Protein AF-A0AAV1MA69-F1 (afdb_monomer)

InterPro domains:
  IPR002673 Large ribosomal subunit protein eL29 [PF01779] (4-39)
  IPR002673 Large ribosomal subunit protein eL29 [PTHR12884] (1-48)

Secondary structure (DSSP, 8-state):
---------TTHHHHHHHS--PPPPP-SS---TTS-HHHHHHHHHHHHHTTSS-SSS-SSTHHHHHHHHHHHHHHHHHHHHHTTS-HHHHHHHHHHHHHHHHTT-

Structure (mmCIF, N/CA/C/O backbone):
data_AF-A0AAV1MA69-F1
#
_entry.id   AF-A0AAV1MA69-F1
#
loop_
_atom_site.group_PDB
_atom_site.id
_atom_site.type_symbol
_atom_site.label_atom_id
_atom_site.label_alt_id
_atom_site.label_comp_id
_atom_site.label_asym_id
_atom_site.label_entity_id
_atom_site.label_seq_id
_atom_site.pdbx_PDB_ins_code
_atom_site.Cartn_x
_atom_site.Cartn_y
_atom_site.Cartn_z
_atom_site.occupancy
_atom_site.B_iso_or_equiv
_atom_site.auth_seq_id
_atom_site.auth_comp_id
_atom_site.auth_asym_id
_atom_site.auth_atom_id
_atom_site.pdbx_PDB_model_num
ATOM 1 N N . MET A 1 1 ? -47.132 -6.719 14.279 1.00 71.19 1 MET A N 1
ATOM 2 C CA . MET A 1 1 ? -45.674 -6.922 14.389 1.00 71.19 1 MET A CA 1
ATOM 3 C C . MET A 1 1 ? -45.036 -5.602 14.740 1.00 71.19 1 MET A C 1
ATOM 5 O O . MET A 1 1 ? -45.396 -4.607 14.130 1.00 71.19 1 MET A O 1
ATOM 9 N N . ALA A 1 2 ? -44.185 -5.578 15.761 1.00 78.12 2 ALA A N 1
ATOM 10 C CA . ALA A 1 2 ? -43.465 -4.366 16.132 1.00 78.12 2 ALA A CA 1
ATOM 11 C C . ALA A 1 2 ? -42.227 -4.233 15.238 1.00 78.12 2 ALA A C 1
ATOM 13 O O . ALA A 1 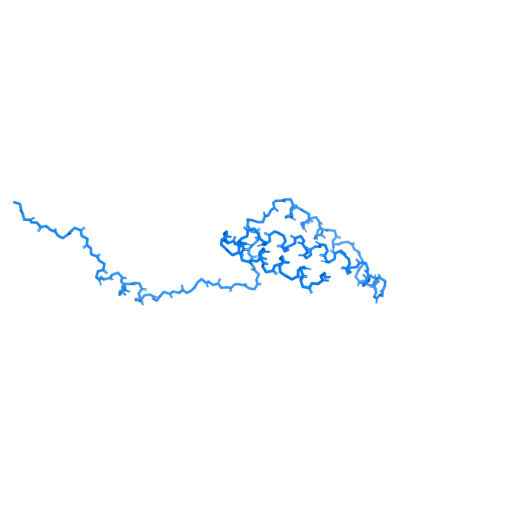2 ? -41.452 -5.182 15.114 1.00 78.12 2 ALA A O 1
ATOM 14 N N . GLU A 1 3 ? -42.073 -3.085 14.585 1.00 89.31 3 GLU A N 1
ATOM 15 C CA . GLU A 1 3 ? -40.942 -2.831 13.692 1.00 89.31 3 GLU A CA 1
ATOM 16 C C . GLU A 1 3 ? -39.639 -2.648 14.482 1.00 89.31 3 GLU A C 1
ATOM 18 O O . GLU A 1 3 ? -39.629 -2.114 15.592 1.00 89.31 3 GLU A O 1
ATOM 23 N N . SER A 1 4 ? -38.521 -3.082 13.895 1.00 92.44 4 SER A N 1
ATOM 24 C CA . SER A 1 4 ? -37.181 -2.945 14.473 1.00 92.44 4 SER A CA 1
ATOM 25 C C . SER A 1 4 ? -36.256 -2.180 13.524 1.00 92.44 4 SER A C 1
ATOM 27 O O . SER A 1 4 ? -36.554 -1.996 12.345 1.00 92.44 4 SER A O 1
ATOM 29 N N . LYS A 1 5 ? -35.123 -1.683 14.032 1.00 92.94 5 LYS A N 1
ATOM 30 C CA . LYS A 1 5 ? -34.182 -0.904 13.219 1.00 92.94 5 LYS A CA 1
ATOM 31 C C . LYS A 1 5 ? -33.333 -1.821 12.336 1.00 92.94 5 LYS A C 1
ATOM 33 O O . LYS A 1 5 ? -32.582 -2.645 12.844 1.00 92.94 5 LYS A O 1
ATOM 38 N N . ASN A 1 6 ? -33.364 -1.584 11.027 1.00 93.12 6 ASN A N 1
ATOM 39 C CA . ASN A 1 6 ? -32.721 -2.450 10.031 1.00 93.12 6 ASN A CA 1
ATOM 40 C C . ASN A 1 6 ? -31.184 -2.299 9.930 1.00 93.12 6 ASN A C 1
ATOM 42 O O . ASN A 1 6 ? -30.501 -3.236 9.529 1.00 93.12 6 ASN A O 1
ATOM 46 N N . HIS A 1 7 ? -30.607 -1.138 10.281 1.00 95.44 7 HIS A N 1
ATOM 47 C CA . HIS A 1 7 ? -29.153 -0.901 10.214 1.00 95.44 7 HIS A CA 1
ATOM 48 C C . HIS A 1 7 ? -28.688 0.253 11.128 1.00 95.44 7 HIS A C 1
ATOM 50 O O . HIS A 1 7 ? -29.416 1.227 11.343 1.00 95.44 7 HIS A O 1
ATOM 56 N N . THR A 1 8 ? -27.458 0.179 11.664 1.00 94.75 8 THR A N 1
ATOM 57 C CA . THR A 1 8 ? -26.835 1.275 12.431 1.00 94.75 8 THR A CA 1
ATOM 58 C C . THR A 1 8 ? -25.300 1.238 12.420 1.00 94.75 8 THR A C 1
ATOM 60 O O . THR A 1 8 ? -24.681 0.198 12.640 1.00 94.75 8 THR A O 1
ATOM 63 N N . ASN A 1 9 ? -24.680 2.410 12.243 1.00 95.31 9 ASN A N 1
ATOM 64 C CA . ASN A 1 9 ? -23.229 2.629 12.338 1.00 95.31 9 ASN A CA 1
ATOM 65 C C . ASN A 1 9 ? -22.844 3.470 13.586 1.00 95.31 9 ASN A C 1
ATOM 67 O O . ASN A 1 9 ? -21.731 3.965 13.720 1.00 95.31 9 ASN A O 1
ATOM 71 N N . HIS A 1 10 ? -23.763 3.650 14.541 1.00 97.19 10 HIS A N 1
ATOM 72 C CA . HIS A 1 10 ? -23.591 4.638 15.617 1.00 97.19 10 HIS A CA 1
ATOM 73 C C . HIS A 1 10 ? -22.362 4.394 16.519 1.00 97.19 10 HIS A C 1
ATOM 75 O O . HIS A 1 10 ? -21.694 5.334 16.937 1.00 97.19 10 HIS A O 1
ATOM 81 N N . ASN A 1 11 ? -22.028 3.132 16.801 1.00 96.25 11 ASN A N 1
ATOM 82 C CA . ASN A 1 11 ? -20.942 2.771 17.721 1.00 96.25 11 ASN A CA 1
ATOM 83 C C . ASN A 1 11 ? -19.689 2.220 17.014 1.00 96.25 11 ASN A C 1
ATOM 85 O O . ASN A 1 11 ? -18.722 1.865 17.684 1.00 96.25 11 ASN A O 1
ATOM 89 N N . GLN A 1 12 ? -19.673 2.106 15.683 1.00 95.44 12 GLN A N 1
ATOM 90 C CA . GLN A 1 12 ? -18.530 1.458 15.022 1.00 95.44 12 GLN A CA 1
ATOM 91 C C . GLN A 1 12 ? -17.287 2.339 15.088 1.00 95.44 12 GLN A C 1
ATOM 93 O O . GLN A 1 12 ? -16.198 1.843 15.357 1.00 95.44 12 GLN A O 1
ATOM 98 N N . ASN A 1 13 ? -17.460 3.655 14.936 1.00 94.81 13 ASN A N 1
ATOM 99 C CA . ASN A 1 13 ? -16.342 4.589 14.976 1.00 94.81 13 ASN A CA 1
ATOM 100 C C . ASN A 1 13 ? -15.665 4.610 16.359 1.00 94.81 13 ASN A C 1
ATOM 102 O O . ASN A 1 13 ? -14.447 4.505 16.478 1.00 94.81 13 ASN A O 1
ATOM 106 N N . ARG A 1 14 ? -16.467 4.630 17.432 1.00 96.06 14 ARG A N 1
ATOM 107 C CA . ARG A 1 14 ? -15.960 4.558 18.810 1.00 96.06 14 ARG A CA 1
ATOM 108 C C . ARG A 1 14 ? -15.174 3.267 19.057 1.00 96.06 14 ARG A C 1
ATOM 110 O O . ARG A 1 14 ? -14.087 3.332 19.617 1.00 96.06 14 ARG A O 1
ATOM 117 N N . LYS A 1 15 ? -15.674 2.117 18.590 1.00 95.50 15 LYS A N 1
ATOM 118 C CA . LYS A 1 15 ? -14.959 0.830 18.682 1.00 95.50 15 LYS A CA 1
ATOM 119 C C . LYS A 1 15 ? -13.655 0.818 17.876 1.00 95.50 15 LYS A C 1
ATOM 121 O O . LYS A 1 15 ? -12.643 0.333 18.369 1.00 95.50 15 LYS A O 1
ATOM 126 N N . ALA A 1 16 ? -13.656 1.376 16.665 1.00 95.25 16 ALA A N 1
ATOM 127 C CA . ALA A 1 16 ? -12.457 1.458 15.830 1.00 95.25 16 ALA A CA 1
ATOM 128 C C . ALA A 1 16 ? -11.365 2.332 16.475 1.00 95.25 16 ALA A C 1
ATOM 130 O O . ALA A 1 16 ? -10.180 2.004 16.411 1.00 95.25 16 ALA A O 1
ATOM 131 N N . HIS A 1 17 ? -11.762 3.418 17.142 1.00 96.25 17 HIS A N 1
ATOM 132 C CA . HIS A 1 17 ? -10.834 4.315 17.826 1.00 96.25 17 HIS A CA 1
ATOM 133 C C . HIS A 1 17 ? -10.380 3.831 19.208 1.00 96.25 17 HIS A C 1
ATOM 135 O O . HIS A 1 17 ? -9.287 4.218 19.611 1.00 96.25 17 HIS A O 1
ATOM 141 N N . GLN A 1 18 ? -11.131 2.965 19.901 1.00 95.62 18 GLN A N 1
ATOM 142 C CA . GLN A 1 18 ? -10.718 2.390 21.196 1.00 95.62 18 GLN A CA 1
ATOM 143 C C . GLN A 1 18 ? -9.348 1.696 21.121 1.00 95.62 18 GLN A C 1
ATOM 145 O O . GLN A 1 18 ? -8.499 1.925 21.975 1.00 95.62 18 GLN A O 1
ATOM 150 N N . ASN A 1 19 ? -9.101 0.918 20.063 1.00 90.75 19 ASN A N 1
ATOM 151 C CA . ASN A 1 19 ? -7.801 0.272 19.820 1.00 90.75 19 ASN A CA 1
ATOM 152 C C . ASN A 1 19 ? -6.838 1.157 18.997 1.00 90.75 19 ASN A C 1
ATOM 154 O O . ASN A 1 19 ? -5.650 0.854 18.855 1.00 90.75 19 ASN A O 1
ATOM 158 N N . GLY A 1 20 ? -7.353 2.264 18.457 1.00 94.88 20 GLY A N 1
ATOM 159 C CA . GLY A 1 20 ? -6.671 3.158 17.532 1.00 94.88 20 GLY A CA 1
ATOM 160 C C . GLY A 1 20 ? -6.529 2.571 16.125 1.00 94.88 20 GLY A C 1
ATOM 161 O O . GLY A 1 20 ? -6.046 1.458 15.930 1.00 94.88 20 GLY A O 1
ATOM 162 N N . ILE A 1 21 ? -6.874 3.363 15.109 1.00 95.00 21 ILE A N 1
ATOM 163 C CA . ILE A 1 21 ? -6.675 2.990 13.703 1.00 95.00 21 ILE A CA 1
ATOM 164 C C . ILE A 1 21 ? -5.188 3.161 13.368 1.00 95.00 21 ILE A C 1
ATOM 166 O O . ILE A 1 21 ? -4.710 4.273 13.136 1.00 95.00 21 ILE A O 1
ATOM 170 N N . LYS A 1 22 ? -4.428 2.063 13.398 1.00 94.81 22 LYS A N 1
ATOM 171 C CA . LYS A 1 22 ? -2.990 2.074 13.102 1.00 94.81 22 LYS A CA 1
ATOM 172 C C . LYS A 1 22 ? -2.748 2.061 11.592 1.00 94.81 2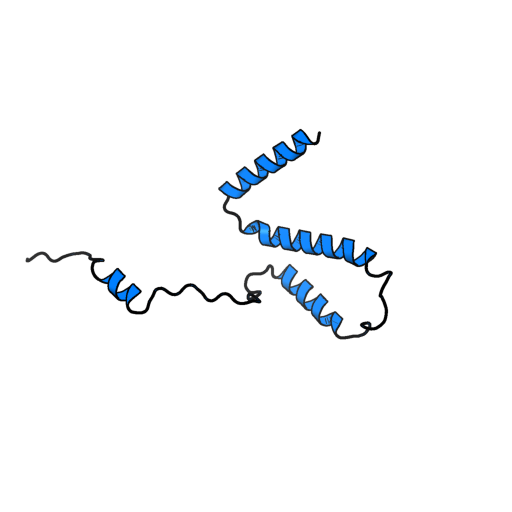2 LYS A C 1
ATOM 174 O O . LYS A 1 22 ? -3.409 1.337 10.852 1.00 94.81 22 LYS A O 1
ATOM 179 N N . LYS A 1 23 ? -1.768 2.847 11.142 1.00 94.50 23 LYS A N 1
ATOM 180 C CA . LYS A 1 23 ? -1.261 2.779 9.764 1.00 94.50 23 LYS A CA 1
ATOM 181 C C . LYS A 1 23 ? -0.516 1.450 9.550 1.00 94.50 23 LYS A C 1
A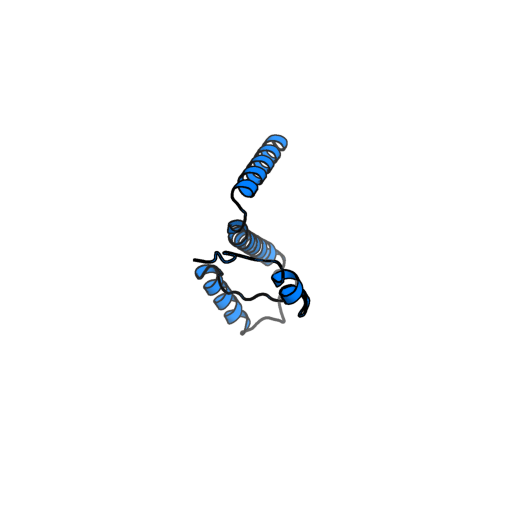TOM 183 O O . LYS A 1 23 ? 0.054 0.933 10.517 1.00 94.50 23 LYS A O 1
ATOM 188 N N . PRO A 1 24 ? -0.498 0.896 8.322 1.00 93.31 24 PRO A N 1
ATOM 189 C CA . PRO A 1 24 ? 0.326 -0.269 8.020 1.00 93.31 24 PRO A CA 1
ATOM 190 C C . PRO A 1 24 ? 1.798 0.043 8.301 1.00 93.31 24 PRO A C 1
ATOM 192 O O . PRO A 1 24 ? 2.249 1.177 8.139 1.00 93.31 24 PRO A O 1
ATOM 195 N N . LYS A 1 25 ? 2.545 -0.964 8.753 1.00 92.56 25 LYS A N 1
ATOM 196 C CA . LYS A 1 25 ? 3.961 -0.802 9.079 1.00 92.56 25 LYS A CA 1
ATOM 197 C C . LYS A 1 25 ? 4.785 -0.734 7.795 1.00 92.56 25 LYS A C 1
ATOM 199 O O . LYS A 1 25 ? 4.730 -1.648 6.978 1.00 92.56 25 LYS A O 1
ATOM 204 N N . GLU A 1 26 ? 5.568 0.327 7.653 1.00 90.81 26 GLU A N 1
ATOM 205 C CA . GLU A 1 26 ? 6.530 0.480 6.563 1.00 90.81 26 GLU A CA 1
ATOM 206 C C . GLU A 1 26 ? 7.863 -0.180 6.951 1.00 90.81 26 GLU A C 1
ATOM 208 O O . GLU A 1 26 ? 8.361 -0.007 8.068 1.00 90.81 26 GLU A O 1
ATOM 213 N N . PHE A 1 27 ? 8.442 -0.961 6.037 1.00 91.25 27 PHE A N 1
ATOM 214 C CA . PHE A 1 27 ? 9.735 -1.625 6.216 1.00 91.25 27 PHE A CA 1
ATOM 215 C C . PHE A 1 27 ? 10.751 -1.065 5.215 1.00 91.25 27 PHE A C 1
ATOM 217 O O . PHE A 1 27 ? 10.394 -0.725 4.092 1.00 91.25 27 PHE A O 1
ATOM 224 N N . ARG A 1 28 ? 12.041 -1.023 5.584 1.00 92.12 28 ARG A N 1
ATOM 225 C CA . ARG A 1 28 ? 13.121 -0.542 4.694 1.00 92.12 28 ARG A CA 1
ATOM 226 C C . ARG A 1 28 ? 13.224 -1.340 3.386 1.00 92.12 28 ARG A C 1
ATOM 228 O O . ARG A 1 28 ? 13.645 -0.801 2.364 1.00 92.12 28 ARG A O 1
ATOM 235 N N . HIS A 1 29 ? 12.869 -2.621 3.428 1.00 88.31 29 HIS A N 1
ATOM 236 C CA . HIS A 1 29 ? 12.850 -3.510 2.274 1.00 88.31 29 HIS A CA 1
ATOM 237 C C . HIS A 1 29 ? 11.489 -4.199 2.190 1.00 88.31 29 HIS A C 1
ATOM 239 O O . HIS A 1 29 ? 11.088 -4.899 3.118 1.00 88.31 29 HIS A O 1
ATOM 245 N N . GLU A 1 30 ? 10.788 -3.983 1.081 1.00 87.38 30 GLU A N 1
ATOM 246 C CA . GLU A 1 30 ? 9.497 -4.609 0.799 1.00 87.38 30 GLU A CA 1
ATOM 247 C C . GLU A 1 30 ? 9.673 -6.029 0.243 1.00 87.38 30 GLU A C 1
ATOM 249 O O . GLU A 1 30 ? 10.713 -6.382 -0.325 1.00 87.38 30 GLU A O 1
ATOM 254 N N . SER A 1 31 ? 8.632 -6.853 0.376 1.00 87.81 31 SER A N 1
ATOM 255 C CA . SER A 1 31 ? 8.607 -8.191 -0.212 1.00 87.81 31 SER A CA 1
ATOM 256 C C . SER A 1 31 ? 8.616 -8.134 -1.741 1.00 87.81 31 SER A C 1
ATOM 258 O O . SER A 1 31 ? 7.945 -7.305 -2.344 1.00 87.81 31 SER A O 1
ATOM 260 N N . THR A 1 32 ? 9.292 -9.087 -2.382 1.00 85.75 32 THR A N 1
ATOM 261 C CA . THR A 1 32 ? 9.343 -9.235 -3.852 1.00 85.75 32 THR A CA 1
ATOM 262 C C . THR A 1 32 ? 8.121 -9.975 -4.431 1.00 85.75 32 THR A C 1
ATOM 264 O O . THR A 1 32 ? 8.102 -10.337 -5.606 1.00 85.75 32 THR A O 1
ATOM 267 N N . LEU A 1 33 ? 7.100 -10.238 -3.608 1.00 84.81 33 LEU A N 1
ATOM 268 C CA . LEU A 1 33 ? 5.883 -10.939 -4.016 1.00 84.81 33 LEU A CA 1
ATOM 269 C C . LEU A 1 33 ? 5.102 -10.102 -5.041 1.00 84.81 33 LEU A C 1
ATOM 271 O O . LEU A 1 33 ? 4.945 -8.897 -4.873 1.00 84.81 33 LEU A O 1
ATOM 275 N N . GLY A 1 34 ? 4.633 -10.745 -6.114 1.00 85.69 34 GLY A N 1
ATOM 276 C CA . GLY A 1 34 ? 3.930 -10.074 -7.215 1.00 85.69 34 GLY A CA 1
ATOM 277 C C . GLY A 1 34 ? 4.838 -9.403 -8.254 1.00 85.69 34 GLY A C 1
ATOM 278 O O . GLY A 1 34 ? 4.330 -8.746 -9.160 1.00 85.69 34 GLY A O 1
ATOM 279 N N . MET A 1 35 ? 6.165 -9.561 -8.162 1.00 86.06 35 MET A N 1
ATOM 280 C CA . MET A 1 35 ? 7.055 -9.193 -9.267 1.00 86.06 35 MET A CA 1
ATOM 281 C C . MET A 1 35 ? 6.881 -10.134 -10.463 1.00 86.06 35 MET A C 1
ATOM 283 O O . MET A 1 35 ? 6.573 -11.313 -10.298 1.00 86.06 35 MET A O 1
ATOM 287 N N . ASP A 1 36 ? 7.138 -9.609 -11.663 1.00 87.50 36 ASP A N 1
ATOM 288 C CA . ASP A 1 36 ? 7.152 -10.401 -12.891 1.00 87.50 36 ASP A CA 1
ATOM 289 C C . ASP A 1 36 ? 8.083 -11.627 -12.739 1.00 87.50 36 ASP A C 1
ATOM 291 O O . ASP A 1 36 ? 9.266 -11.457 -12.409 1.00 87.50 36 ASP A O 1
ATOM 295 N N . PRO A 1 37 ? 7.588 -12.861 -12.968 1.00 88.00 37 PRO A N 1
ATOM 296 C CA . PRO A 1 37 ? 8.370 -14.076 -12.754 1.00 88.00 37 PRO A CA 1
ATOM 297 C C . PRO A 1 37 ? 9.664 -14.114 -13.570 1.00 88.00 37 PRO A C 1
ATOM 299 O O . PRO A 1 37 ? 10.690 -14.590 -13.078 1.00 88.00 37 PRO A O 1
ATOM 302 N N . LYS A 1 38 ? 9.647 -13.573 -14.796 1.00 84.12 38 LYS A N 1
ATOM 303 C CA . LYS A 1 38 ? 10.825 -13.528 -15.668 1.00 84.12 38 LYS A CA 1
ATOM 304 C C . LYS A 1 38 ? 11.881 -12.585 -15.094 1.00 84.12 38 LYS A C 1
ATOM 306 O O . LYS A 1 38 ? 13.048 -12.962 -14.997 1.00 84.12 38 LYS A O 1
ATOM 311 N N . PHE A 1 39 ? 11.480 -11.404 -14.628 1.00 79.56 39 PHE A N 1
ATOM 312 C CA . PHE A 1 39 ? 12.370 -10.479 -13.928 1.00 79.56 39 PHE A CA 1
ATOM 313 C C . PHE A 1 39 ? 12.932 -11.072 -12.627 1.00 79.56 39 PHE A C 1
ATOM 315 O O . PHE A 1 39 ? 14.137 -10.990 -12.384 1.00 79.56 39 PHE A O 1
ATOM 322 N N . PHE A 1 40 ? 12.088 -11.712 -11.812 1.00 83.81 40 PHE A N 1
ATOM 323 C CA . PHE A 1 40 ? 12.515 -12.341 -10.561 1.00 83.81 40 PHE A CA 1
ATOM 324 C C . PHE A 1 40 ? 13.536 -13.463 -10.800 1.00 83.81 40 PHE A C 1
ATOM 326 O O . PHE A 1 40 ? 14.533 -13.564 -10.081 1.00 83.81 40 PHE A O 1
ATOM 333 N N . PHE A 1 41 ? 13.334 -14.265 -11.847 1.00 81.69 41 PHE A N 1
ATOM 334 C CA . PHE A 1 41 ? 14.258 -15.319 -12.253 1.00 81.69 41 PHE A CA 1
ATOM 335 C C . PHE A 1 41 ? 15.639 -14.765 -12.630 1.00 81.69 41 PHE A C 1
ATOM 337 O O . PHE A 1 41 ? 16.643 -15.201 -12.063 1.00 81.69 41 PHE A O 1
ATOM 344 N N . PHE A 1 42 ? 15.697 -13.754 -13.506 1.00 80.69 42 PHE A N 1
ATOM 345 C CA . PHE A 1 42 ? 16.962 -13.114 -13.889 1.00 80.69 42 PHE A CA 1
ATOM 346 C C . PHE A 1 42 ? 17.656 -12.428 -12.706 1.00 80.69 42 PHE A C 1
ATOM 348 O O . PHE A 1 42 ? 18.869 -12.562 -12.544 1.00 80.69 42 PHE A O 1
ATOM 355 N N . TYR A 1 43 ? 16.900 -11.753 -11.834 1.00 81.12 43 TYR A N 1
ATOM 356 C CA . TYR A 1 43 ? 17.436 -11.151 -10.610 1.00 81.12 43 TYR A CA 1
ATOM 357 C C . TYR A 1 43 ? 18.074 -12.199 -9.685 1.00 81.12 43 TYR A C 1
ATOM 359 O O . TYR A 1 43 ? 19.156 -11.978 -9.136 1.00 81.12 43 TYR A O 1
ATOM 367 N N . ARG A 1 44 ? 17.431 -13.365 -9.537 1.00 82.69 44 ARG A N 1
ATOM 368 C CA . ARG A 1 44 ? 17.926 -14.459 -8.692 1.00 82.69 44 ARG A CA 1
ATOM 369 C C . ARG A 1 44 ? 19.191 -15.106 -9.254 1.00 82.69 44 ARG A C 1
ATOM 371 O O . ARG A 1 44 ? 20.078 -15.435 -8.470 1.00 82.69 44 ARG A O 1
ATOM 378 N N . ILE A 1 45 ? 19.288 -15.257 -10.576 1.00 79.75 45 ILE A N 1
ATOM 379 C CA . ILE A 1 45 ? 20.500 -15.753 -11.247 1.00 79.75 45 ILE A CA 1
ATOM 380 C C . ILE A 1 45 ? 21.652 -14.762 -11.063 1.00 79.75 45 ILE A C 1
ATOM 382 O O . ILE A 1 45 ? 22.684 -15.145 -10.523 1.00 79.75 45 ILE A O 1
ATOM 386 N N . GLY A 1 46 ? 21.449 -13.472 -11.352 1.00 76.75 46 GLY A N 1
ATOM 387 C CA . GLY A 1 46 ? 22.506 -12.463 -11.191 1.00 76.75 46 GLY A CA 1
ATOM 388 C C . GLY A 1 46 ? 23.024 -12.333 -9.749 1.00 76.75 46 GLY A C 1
ATOM 389 O O . GLY A 1 46 ? 24.208 -12.105 -9.523 1.00 76.75 46 GLY A O 1
ATOM 390 N N . LYS A 1 47 ? 22.161 -12.549 -8.746 1.00 73.75 47 LYS A N 1
ATOM 391 C CA . LYS A 1 47 ? 22.551 -12.644 -7.325 1.00 73.75 47 LYS A CA 1
ATOM 392 C C . LYS A 1 47 ? 23.322 -13.923 -6.981 1.00 73.75 47 LYS A C 1
ATOM 394 O O . LYS A 1 47 ? 24.067 -13.930 -6.002 1.00 73.75 47 LYS A O 1
ATOM 399 N N . LYS A 1 48 ? 23.108 -15.017 -7.715 1.00 67.88 48 LYS A N 1
ATOM 400 C CA . LYS A 1 48 ? 23.780 -16.305 -7.492 1.00 67.88 48 LYS A CA 1
ATOM 401 C C . LYS A 1 48 ? 25.242 -16.247 -7.940 1.00 67.88 48 LYS A C 1
ATOM 403 O O . LYS A 1 48 ? 26.093 -16.751 -7.213 1.00 67.88 48 LYS A O 1
ATOM 408 N N . ASP A 1 49 ? 25.513 -15.567 -9.052 1.00 59.56 49 ASP A N 1
ATOM 409 C CA . ASP A 1 49 ? 26.846 -15.486 -9.668 1.00 59.56 49 ASP A CA 1
ATOM 410 C C . ASP A 1 49 ? 27.807 -14.545 -8.917 1.00 59.56 49 ASP A C 1
ATOM 412 O O . ASP A 1 49 ? 29.020 -14.721 -8.955 1.00 59.56 49 ASP A O 1
ATOM 416 N N . LEU A 1 50 ? 27.277 -13.616 -8.113 1.00 56.56 50 LEU A N 1
ATOM 417 C CA . LEU A 1 50 ? 28.043 -12.729 -7.218 1.00 56.56 50 LEU A CA 1
ATOM 418 C C . LEU A 1 50 ? 28.750 -13.451 -6.048 1.00 56.56 50 LEU A C 1
ATOM 420 O O . LEU A 1 50 ? 29.350 -12.794 -5.200 1.00 56.56 50 LEU A O 1
ATOM 424 N N . ARG A 1 51 ? 28.672 -14.786 -5.965 1.00 53.44 51 ARG A N 1
ATOM 425 C CA . ARG A 1 51 ? 29.304 -15.581 -4.896 1.00 53.44 51 ARG A CA 1
ATOM 426 C C . ARG A 1 51 ? 30.687 -16.128 -5.246 1.00 53.44 51 ARG A C 1
ATOM 428 O O . ARG A 1 51 ? 31.337 -16.668 -4.359 1.00 53.44 51 ARG A O 1
ATOM 435 N N . PHE A 1 52 ? 31.151 -15.985 -6.488 1.00 50.94 52 PHE A N 1
ATOM 436 C CA . PHE A 1 52 ? 32.460 -16.486 -6.902 1.00 50.94 52 PHE A CA 1
ATOM 437 C C . PHE A 1 52 ? 33.272 -15.400 -7.613 1.00 50.94 52 PHE A C 1
ATOM 439 O O . PHE A 1 52 ? 33.038 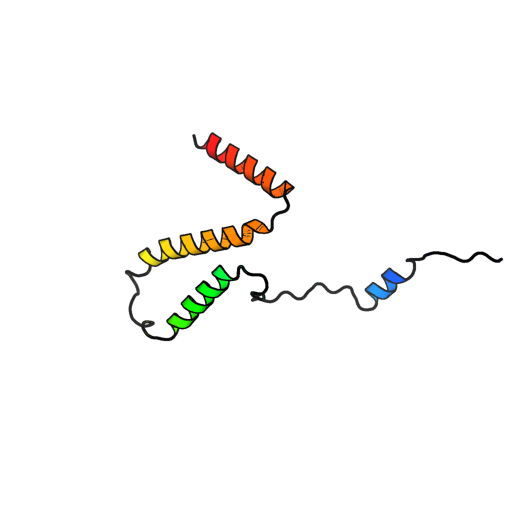-15.083 -8.772 1.00 50.94 52 PHE A O 1
ATOM 446 N N . SER A 1 53 ? 34.297 -14.910 -6.906 1.00 50.88 53 SER A N 1
ATOM 447 C CA . SER A 1 53 ? 35.463 -14.166 -7.408 1.00 50.88 53 SER A CA 1
ATOM 448 C C . SER A 1 53 ? 35.254 -12.713 -7.883 1.00 50.88 53 SER A C 1
ATOM 450 O O . SER A 1 53 ? 34.303 -12.372 -8.573 1.00 50.88 53 SER A O 1
ATOM 452 N N . THR A 1 54 ? 36.244 -11.867 -7.567 1.00 47.16 54 THR A N 1
ATOM 453 C CA . THR A 1 54 ? 36.464 -10.480 -8.046 1.00 47.16 54 THR A CA 1
ATOM 454 C C . THR A 1 54 ? 35.828 -9.321 -7.259 1.00 47.16 54 THR A C 1
ATOM 456 O O . THR A 1 54 ? 35.206 -8.433 -7.828 1.00 47.16 54 THR A O 1
ATOM 459 N N . LEU A 1 55 ? 36.079 -9.247 -5.945 1.00 48.88 55 LEU A N 1
ATOM 460 C CA . LEU A 1 55 ? 35.888 -8.003 -5.168 1.00 48.88 55 LEU A CA 1
ATOM 461 C C . LEU A 1 55 ? 37.179 -7.196 -4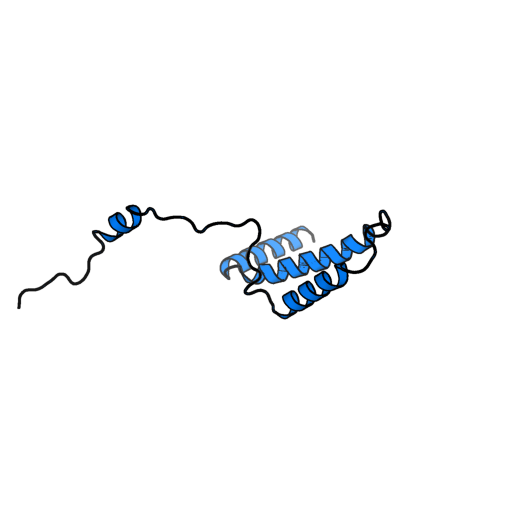.925 1.00 48.88 55 LEU A C 1
ATOM 463 O O . LEU A 1 55 ? 37.126 -6.165 -4.266 1.00 48.88 55 LEU A O 1
ATOM 467 N N . THR A 1 56 ? 38.324 -7.604 -5.483 1.00 51.69 56 THR A N 1
ATOM 468 C CA . THR A 1 56 ? 39.610 -6.904 -5.271 1.00 51.69 56 THR A CA 1
ATOM 469 C C . THR A 1 56 ? 40.256 -6.303 -6.519 1.00 51.69 56 THR A C 1
ATOM 471 O O . THR A 1 56 ? 41.266 -5.623 -6.399 1.00 51.69 56 THR A O 1
ATOM 474 N N . ILE A 1 57 ? 39.690 -6.459 -7.718 1.00 52.03 57 ILE A N 1
ATOM 475 C CA . ILE A 1 57 ? 40.253 -5.847 -8.932 1.00 52.03 57 ILE A CA 1
ATOM 476 C C . ILE A 1 57 ? 39.093 -5.386 -9.805 1.00 52.03 57 ILE A C 1
ATOM 478 O O . ILE A 1 57 ? 38.345 -6.244 -10.262 1.00 52.03 57 ILE A O 1
ATOM 482 N N . ARG A 1 58 ? 38.938 -4.064 -9.997 1.00 49.97 58 ARG A N 1
ATOM 483 C CA . ARG A 1 58 ? 38.256 -3.354 -11.116 1.00 49.97 58 ARG A CA 1
ATOM 484 C C . ARG A 1 58 ? 37.802 -1.951 -10.666 1.00 49.97 58 ARG A C 1
ATOM 486 O O . ARG A 1 58 ? 36.615 -1.646 -10.672 1.00 49.97 58 ARG A O 1
ATOM 493 N N . ASN A 1 59 ? 38.738 -1.083 -10.279 1.00 61.06 59 ASN A N 1
ATOM 494 C CA . ASN A 1 59 ? 38.406 0.272 -9.810 1.00 61.06 59 ASN A CA 1
ATOM 495 C C . ASN A 1 59 ? 38.533 1.382 -10.875 1.00 61.06 59 ASN A C 1
ATOM 497 O O . ASN A 1 59 ? 38.594 2.550 -10.524 1.00 61.06 59 ASN A O 1
ATOM 501 N N . THR A 1 60 ? 38.553 1.076 -12.177 1.00 53.62 60 THR A N 1
ATOM 502 C CA . THR A 1 60 ? 38.558 2.144 -13.207 1.00 53.62 60 THR A CA 1
ATOM 503 C C . THR A 1 60 ? 37.788 1.783 -14.481 1.00 53.62 60 THR A C 1
ATOM 505 O O . THR A 1 60 ? 36.900 2.529 -14.881 1.00 53.62 60 THR A O 1
ATOM 508 N N . ALA A 1 61 ? 38.012 0.613 -15.088 1.00 51.88 61 ALA A N 1
ATOM 509 C CA . ALA A 1 61 ? 37.324 0.231 -16.336 1.00 51.88 61 ALA A CA 1
ATOM 510 C C . ALA A 1 61 ? 35.868 -0.259 -16.155 1.00 51.88 61 ALA A C 1
ATOM 512 O O . ALA A 1 61 ? 35.086 -0.271 -17.103 1.00 51.88 61 ALA A O 1
ATOM 513 N N . ALA A 1 62 ? 35.470 -0.659 -14.943 1.00 50.97 62 ALA A N 1
ATOM 514 C CA . ALA A 1 62 ? 34.110 -1.135 -14.682 1.00 50.97 62 ALA A CA 1
ATOM 515 C C . ALA A 1 62 ? 33.074 0.004 -14.657 1.00 50.97 62 ALA A C 1
ATOM 517 O O . ALA A 1 62 ? 31.917 -0.221 -14.995 1.00 50.97 62 ALA A O 1
ATOM 518 N N . LEU A 1 63 ? 33.464 1.239 -14.333 1.00 51.91 63 LEU A N 1
ATOM 519 C CA . LEU A 1 63 ? 32.520 2.350 -14.171 1.00 51.91 63 LEU A CA 1
ATOM 520 C C . LEU A 1 63 ? 31.813 2.748 -15.484 1.00 51.91 63 LEU A C 1
ATOM 522 O O . LEU A 1 63 ? 30.646 3.137 -15.445 1.00 51.91 63 LEU A O 1
ATOM 526 N N . SER A 1 64 ? 32.452 2.580 -16.649 1.00 54.25 64 SER A N 1
ATOM 527 C CA . SER A 1 64 ? 31.849 2.912 -17.953 1.00 54.25 64 SER A CA 1
ATOM 528 C C . SER A 1 64 ? 30.880 1.837 -18.471 1.00 54.25 64 SER A C 1
ATOM 530 O O . SER A 1 64 ? 29.829 2.168 -19.015 1.00 54.25 64 SER A O 1
ATOM 532 N N . CYS A 1 65 ? 31.176 0.550 -18.248 1.00 48.47 65 CYS A N 1
ATOM 533 C CA . CYS A 1 65 ? 30.310 -0.570 -18.646 1.00 48.47 65 CYS A CA 1
ATOM 534 C C . CYS A 1 65 ? 29.114 -0.758 -17.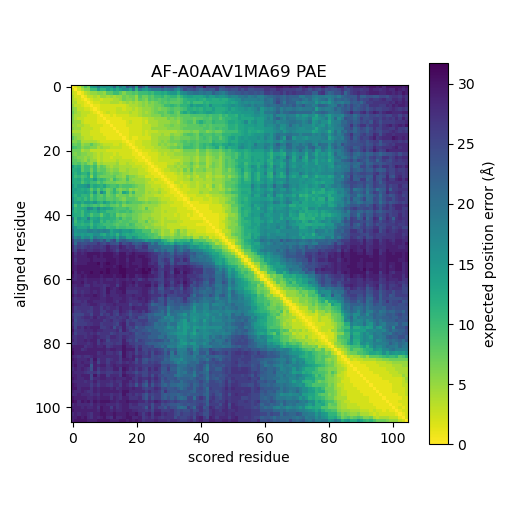689 1.00 48.47 65 CYS A C 1
ATOM 536 O O . CYS A 1 65 ? 28.009 -1.110 -18.108 1.00 48.47 65 CYS A O 1
ATOM 538 N N . TYR A 1 66 ? 29.290 -0.441 -16.401 1.00 52.75 66 TYR A N 1
ATOM 539 C CA . TYR A 1 66 ? 28.186 -0.429 -15.439 1.00 52.75 66 TYR A CA 1
ATOM 540 C C . TYR A 1 66 ? 27.159 0.669 -15.745 1.00 52.75 66 TYR A C 1
ATOM 542 O O . TYR A 1 66 ? 25.975 0.454 -15.510 1.00 52.75 66 TYR A O 1
ATOM 550 N N . PHE A 1 67 ? 27.554 1.810 -16.319 1.00 53.81 67 PHE A N 1
ATOM 551 C CA . PHE A 1 67 ? 26.627 2.906 -16.618 1.00 53.81 67 PHE A CA 1
ATOM 552 C C . PHE A 1 67 ? 25.536 2.506 -17.627 1.00 53.81 67 PHE A C 1
ATOM 554 O O . PHE A 1 67 ? 24.354 2.765 -17.403 1.00 53.81 67 PHE A O 1
ATOM 561 N N . THR A 1 68 ? 25.884 1.797 -18.703 1.00 58.28 68 THR A N 1
ATOM 562 C CA . THR A 1 68 ? 24.910 1.372 -19.724 1.00 58.28 68 THR A CA 1
ATOM 563 C C . THR A 1 68 ? 24.018 0.225 -19.240 1.00 58.28 68 THR A C 1
ATOM 565 O O . THR A 1 68 ? 22.801 0.268 -19.438 1.00 58.28 68 THR A O 1
ATOM 568 N N . LEU A 1 69 ? 24.576 -0.763 -18.531 1.00 58.50 69 LEU A N 1
ATOM 569 C CA . LEU A 1 69 ? 23.806 -1.879 -17.966 1.00 58.50 69 LEU A CA 1
ATOM 570 C C . LEU A 1 69 ? 22.870 -1.434 -16.829 1.00 58.50 69 LEU A C 1
ATOM 572 O O . LEU A 1 69 ? 21.722 -1.881 -16.767 1.00 58.50 69 LEU A O 1
ATOM 576 N N . VAL A 1 70 ? 23.308 -0.504 -15.971 1.00 60.25 70 VAL A N 1
ATOM 577 C CA . VAL A 1 70 ? 22.480 0.073 -14.898 1.00 60.25 70 VAL A CA 1
ATOM 578 C C . VAL A 1 70 ? 21.341 0.913 -15.474 1.00 60.25 70 VAL A C 1
AT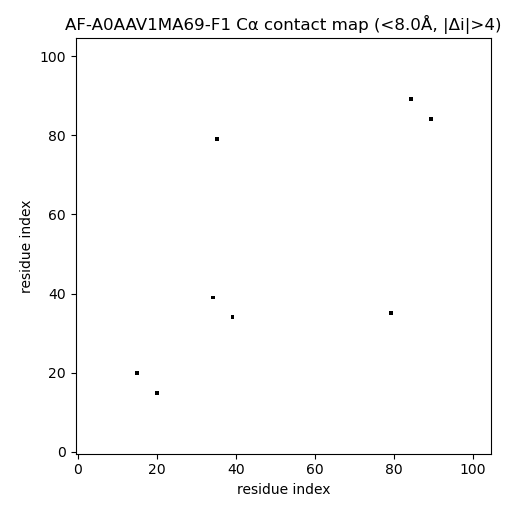OM 580 O O . VAL A 1 70 ? 20.218 0.808 -14.986 1.00 60.25 70 VAL A O 1
ATOM 583 N N . LEU A 1 71 ? 21.566 1.681 -16.547 1.00 58.59 71 LEU A N 1
ATOM 584 C CA . LEU A 1 71 ? 20.497 2.437 -17.212 1.00 58.59 71 LEU A CA 1
ATOM 585 C C . LEU A 1 71 ? 19.437 1.523 -17.842 1.00 58.59 71 LEU A C 1
ATOM 587 O O . LEU A 1 71 ? 18.243 1.803 -17.722 1.00 58.59 71 LEU A O 1
ATOM 591 N N . VAL A 1 72 ? 19.831 0.406 -18.463 1.00 64.00 72 VAL A N 1
ATOM 592 C CA . VAL A 1 72 ? 18.877 -0.581 -19.001 1.00 64.00 72 VAL A CA 1
ATOM 593 C C . VAL A 1 72 ? 18.113 -1.278 -17.872 1.00 64.00 72 VAL A C 1
ATOM 595 O O . VAL A 1 72 ? 16.893 -1.425 -17.970 1.00 64.00 72 VAL A O 1
ATOM 598 N N . PHE A 1 73 ? 18.786 -1.636 -16.775 1.00 62.78 73 PHE A N 1
ATOM 599 C CA . PHE A 1 73 ? 18.156 -2.222 -15.590 1.00 62.78 73 PHE A CA 1
ATOM 600 C C . PHE A 1 73 ? 17.165 -1.258 -14.923 1.00 62.78 73 PHE A C 1
ATOM 602 O O . PHE A 1 73 ? 16.031 -1.649 -14.660 1.00 62.78 73 PHE A O 1
ATOM 609 N N . LEU A 1 74 ? 17.536 0.012 -14.727 1.00 65.31 74 LEU A N 1
ATOM 610 C CA . LEU A 1 74 ? 16.657 1.063 -14.200 1.00 65.31 74 LEU A CA 1
ATOM 611 C C . LEU A 1 74 ? 15.478 1.342 -15.137 1.00 65.31 74 LEU A C 1
ATOM 613 O O . LEU A 1 74 ? 14.358 1.535 -14.668 1.00 65.31 74 LEU A O 1
ATOM 617 N N . ARG A 1 75 ? 15.692 1.305 -16.459 1.00 62.31 75 ARG A N 1
ATOM 618 C CA . ARG A 1 75 ? 14.622 1.445 -17.457 1.00 62.31 75 ARG A CA 1
ATOM 619 C C . ARG A 1 75 ? 13.639 0.280 -17.393 1.00 62.31 75 ARG A C 1
ATOM 621 O O . ARG A 1 75 ? 12.435 0.510 -17.458 1.00 62.31 75 ARG A O 1
ATOM 628 N N . ASN A 1 76 ? 14.136 -0.942 -17.210 1.00 62.81 76 ASN A N 1
ATOM 629 C CA . ASN A 1 76 ? 13.304 -2.130 -17.046 1.00 62.81 76 ASN A CA 1
ATOM 630 C C . ASN A 1 76 ? 12.558 -2.108 -15.697 1.00 62.81 76 ASN A C 1
ATOM 632 O O . ASN A 1 76 ? 11.359 -2.360 -15.646 1.00 62.81 76 ASN A O 1
ATOM 636 N N . GLN A 1 77 ? 13.221 -1.674 -14.618 1.00 61.38 77 GLN A N 1
ATOM 637 C CA . GLN A 1 77 ? 12.606 -1.486 -13.300 1.00 61.38 77 GLN A CA 1
ATOM 638 C C . GLN A 1 77 ? 11.507 -0.408 -13.329 1.00 61.38 77 GLN A C 1
ATOM 640 O O . GLN A 1 77 ? 10.444 -0.577 -12.730 1.00 61.38 77 GLN A O 1
ATOM 645 N N . TRP A 1 78 ? 11.729 0.689 -14.060 1.00 56.75 78 TRP A N 1
ATOM 646 C CA .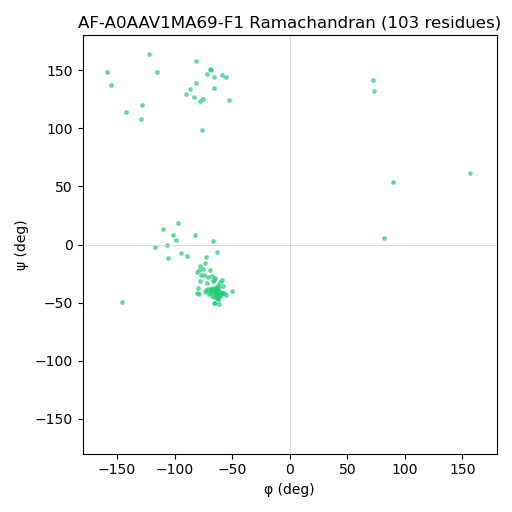 TRP A 1 78 ? 10.737 1.738 -14.291 1.00 56.75 78 TRP A CA 1
ATOM 647 C C . TRP A 1 78 ? 9.566 1.244 -15.143 1.00 56.75 78 TRP A C 1
ATOM 649 O O . TRP A 1 78 ? 8.432 1.609 -14.852 1.00 56.75 78 TRP A O 1
ATOM 659 N N . PHE A 1 79 ? 9.809 0.392 -16.145 1.00 56.53 79 PHE A N 1
ATOM 660 C CA . PHE A 1 79 ? 8.758 -0.209 -16.971 1.00 56.53 79 PHE A CA 1
ATOM 661 C C . PHE A 1 79 ? 7.863 -1.148 -16.149 1.00 56.53 79 PHE A C 1
ATOM 663 O O . PHE A 1 79 ? 6.643 -1.000 -16.180 1.00 56.53 79 PHE A O 1
ATOM 670 N N . CYS A 1 80 ? 8.460 -2.009 -15.318 1.00 56.50 80 CYS A N 1
ATOM 671 C CA . CYS A 1 80 ? 7.731 -2.876 -14.389 1.00 56.50 80 CYS A CA 1
ATOM 672 C C . CYS A 1 80 ? 6.933 -2.077 -13.340 1.00 56.50 80 CYS A C 1
ATOM 674 O O . CYS A 1 80 ? 5.824 -2.464 -12.987 1.00 56.50 80 CYS A O 1
ATOM 676 N N . LYS A 1 81 ? 7.440 -0.924 -12.874 1.00 56.56 81 LYS A N 1
ATOM 677 C CA . LYS A 1 81 ? 6.713 -0.025 -11.951 1.00 56.56 81 LYS A CA 1
ATOM 678 C C . LYS A 1 81 ? 5.659 0.856 -12.642 1.00 56.56 81 LYS A C 1
ATOM 680 O O . LYS A 1 81 ? 4.732 1.333 -11.988 1.00 56.56 81 LYS A O 1
ATOM 685 N N . LYS A 1 82 ? 5.774 1.086 -13.956 1.00 50.62 82 LYS A N 1
ATOM 686 C CA . LYS A 1 82 ? 4.857 1.926 -14.748 1.00 50.62 82 LYS A CA 1
ATOM 687 C C . LYS A 1 82 ? 3.454 1.330 -14.867 1.00 50.62 82 LYS A C 1
ATOM 689 O O . LYS A 1 82 ? 2.497 2.090 -15.008 1.00 50.62 82 LYS A O 1
ATOM 694 N N . GLY A 1 83 ? 3.343 0.003 -14.783 1.00 53.50 83 GLY A N 1
ATOM 695 C CA . GLY A 1 83 ? 2.080 -0.739 -14.855 1.00 53.50 83 GLY A CA 1
ATOM 696 C C . GLY A 1 83 ? 1.086 -0.446 -13.724 1.00 53.50 83 GLY A C 1
ATOM 697 O O . GLY A 1 83 ? -0.053 -0.879 -13.806 1.00 53.50 83 GLY A O 1
ATOM 698 N N . ASN A 1 84 ? 1.471 0.334 -12.707 1.00 56.88 84 ASN A N 1
ATOM 699 C CA . ASN A 1 84 ? 0.648 0.599 -11.520 1.00 56.88 84 ASN A CA 1
ATOM 700 C C . ASN A 1 84 ? -0.065 1.971 -11.510 1.00 56.88 84 ASN A C 1
ATOM 702 O O . ASN A 1 84 ? -0.637 2.363 -10.493 1.00 56.88 84 ASN A O 1
ATOM 706 N N . LEU A 1 85 ? -0.039 2.750 -12.601 1.00 61.66 85 LEU A N 1
ATOM 707 C CA . LEU A 1 85 ? -0.735 4.048 -12.669 1.00 61.66 85 LEU A CA 1
ATOM 708 C C . LEU A 1 85 ? -2.164 3.891 -13.198 1.00 61.66 85 LEU A C 1
ATOM 710 O O . LEU A 1 85 ? -2.360 3.331 -14.272 1.00 61.66 85 LEU A O 1
ATOM 714 N N . LYS A 1 86 ? -3.154 4.451 -12.485 1.00 68.19 86 LYS A N 1
ATOM 715 C CA . LYS A 1 86 ? -4.558 4.489 -12.937 1.00 68.19 86 LYS A CA 1
ATOM 716 C C . LYS A 1 86 ? -4.679 5.152 -14.328 1.00 68.19 86 LYS A C 1
ATOM 718 O O . LYS A 1 86 ? -3.972 6.138 -14.555 1.00 68.19 86 LYS A O 1
ATOM 723 N N . PRO A 1 87 ? -5.595 4.702 -15.211 1.00 77.19 87 PRO A N 1
ATOM 724 C CA . PRO A 1 87 ? -5.683 5.129 -16.618 1.00 77.19 87 PRO A CA 1
ATOM 725 C C . PRO A 1 87 ? -5.687 6.649 -16.835 1.00 77.19 87 PRO A C 1
ATOM 727 O O . PRO A 1 87 ? -4.979 7.163 -17.696 1.00 77.19 87 PRO A O 1
ATOM 730 N N . VAL A 1 88 ? -6.388 7.396 -15.977 1.00 80.50 88 VAL A N 1
ATOM 731 C CA . VAL A 1 88 ? -6.443 8.869 -16.026 1.00 80.50 88 VAL A CA 1
ATOM 732 C C . VAL A 1 88 ? -5.051 9.504 -15.902 1.00 80.50 88 VAL A C 1
ATOM 734 O O . VAL A 1 88 ? -4.704 10.401 -16.662 1.00 80.50 88 VAL A O 1
ATOM 737 N N . LYS A 1 89 ? -4.204 8.987 -15.002 1.00 77.38 89 LYS A N 1
ATOM 738 C CA . LYS A 1 89 ? -2.825 9.471 -14.809 1.00 77.38 89 LYS A CA 1
ATOM 739 C C . LYS A 1 89 ? -1.883 9.051 -15.943 1.00 77.38 89 LYS A C 1
ATOM 741 O O . LYS A 1 89 ? -0.777 9.580 -16.049 1.00 77.38 89 LYS A O 1
ATOM 746 N N . GLN A 1 90 ? -2.277 8.070 -16.757 1.00 71.25 90 GLN A N 1
ATOM 747 C CA . GLN A 1 90 ? -1.518 7.665 -17.939 1.00 71.25 90 GLN A CA 1
ATOM 748 C C . GLN A 1 90 ? -1.756 8.643 -19.093 1.00 71.25 90 GLN A C 1
ATOM 750 O O . GLN A 1 90 ? -0.792 9.046 -19.741 1.00 71.25 90 GLN A O 1
ATOM 755 N N . LEU A 1 91 ? -3.009 9.068 -19.293 1.00 81.69 91 LEU A N 1
ATOM 756 C CA . LEU A 1 91 ? -3.396 10.034 -20.325 1.00 81.69 91 LEU A CA 1
ATOM 757 C C . LEU A 1 91 ? -2.748 11.406 -20.100 1.00 81.69 91 LEU A C 1
ATOM 759 O O . LEU A 1 91 ? -2.169 11.964 -21.030 1.00 81.69 91 LEU A O 1
ATOM 763 N N . THR A 1 92 ? -2.750 11.908 -18.862 1.00 84.31 92 THR A N 1
ATOM 764 C CA . THR A 1 92 ? -2.117 13.198 -18.533 1.00 84.31 92 THR A CA 1
ATOM 765 C C . THR A 1 92 ? -0.612 13.175 -18.802 1.00 84.31 92 THR A C 1
ATOM 767 O O . THR A 1 92 ? -0.090 14.029 -19.512 1.00 84.31 92 THR A O 1
ATOM 770 N N . ARG A 1 93 ? 0.085 12.123 -18.357 1.00 79.88 93 ARG A N 1
ATOM 771 C CA . ARG A 1 93 ? 1.519 11.940 -18.634 1.00 79.88 93 ARG A CA 1
ATOM 772 C C . ARG A 1 93 ? 1.839 11.735 -20.113 1.00 79.88 93 ARG A C 1
ATOM 774 O O . ARG A 1 93 ? 2.960 12.021 -20.534 1.00 79.88 93 ARG A O 1
ATOM 781 N N . ALA A 1 94 ? 0.918 11.170 -20.893 1.00 83.31 94 ALA A N 1
ATOM 782 C CA . ALA A 1 94 ? 1.089 11.032 -22.336 1.00 83.31 94 ALA A CA 1
ATOM 783 C C . ALA A 1 94 ? 1.002 12.399 -23.030 1.00 83.31 94 ALA A C 1
ATOM 785 O O . ALA A 1 94 ? 1.858 12.699 -23.862 1.00 83.31 94 ALA A O 1
ATOM 786 N N . ALA A 1 95 ? 0.045 13.241 -22.627 1.00 89.81 95 ALA A N 1
ATOM 787 C CA . ALA A 1 95 ? -0.093 14.611 -23.114 1.00 89.81 95 ALA A CA 1
ATOM 788 C C . ALA A 1 95 ? 1.130 15.476 -22.758 1.00 89.81 95 ALA A C 1
ATOM 790 O O . ALA A 1 95 ? 1.712 16.097 -23.642 1.00 89.81 95 ALA A O 1
ATOM 791 N N . GLU A 1 96 ? 1.600 15.420 -21.507 1.00 87.81 96 GLU A N 1
ATOM 792 C CA . GLU A 1 96 ? 2.813 16.125 -21.051 1.00 87.81 96 GLU A CA 1
ATOM 793 C C . GLU A 1 96 ? 4.051 15.744 -21.879 1.00 87.81 96 GLU A C 1
ATOM 795 O O . GLU A 1 96 ? 4.852 16.593 -22.263 1.00 87.81 96 GLU A O 1
ATOM 800 N N . LYS A 1 97 ? 4.211 14.454 -22.201 1.00 84.62 97 LYS A N 1
ATOM 801 C CA . LYS A 1 97 ? 5.3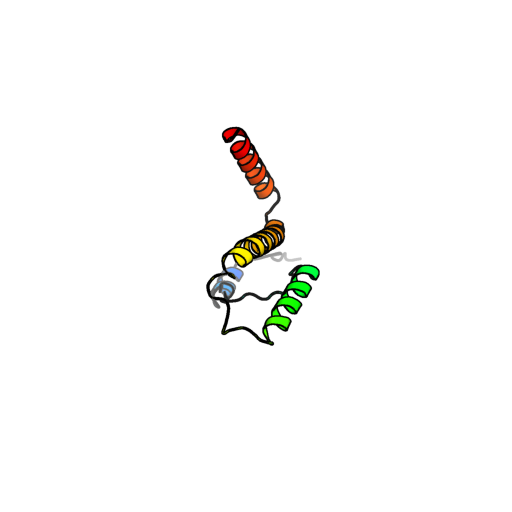36 13.970 -23.017 1.00 84.62 97 LYS A CA 1
ATOM 802 C C . LYS A 1 97 ? 5.235 14.362 -24.480 1.00 84.62 97 LYS A C 1
ATOM 804 O O . LYS A 1 97 ? 6.272 14.527 -25.117 1.00 84.62 97 LYS A O 1
ATOM 809 N N . LYS A 1 98 ? 4.017 14.444 -25.013 1.00 89.00 98 LYS A N 1
ATOM 810 C CA . LYS A 1 98 ? 3.768 14.910 -26.375 1.00 89.00 98 LYS A CA 1
ATOM 811 C C . LYS A 1 98 ? 4.144 16.391 -26.487 1.00 89.00 98 LYS A C 1
ATOM 813 O O . LYS A 1 98 ? 5.012 16.711 -27.291 1.00 89.00 98 LYS A O 1
ATOM 818 N N . ALA A 1 99 ? 3.651 17.223 -25.570 1.00 88.31 99 ALA A N 1
ATOM 819 C CA . ALA A 1 99 ? 4.001 18.641 -25.486 1.00 88.31 99 ALA A CA 1
ATOM 820 C C . ALA A 1 99 ? 5.513 18.868 -25.299 1.00 88.31 99 ALA A C 1
ATOM 822 O O . ALA A 1 99 ? 6.108 19.703 -25.967 1.00 88.31 99 ALA A O 1
ATOM 823 N N . ALA A 1 100 ? 6.175 18.074 -24.450 1.00 85.31 100 ALA A N 1
ATOM 824 C CA . ALA A 1 100 ? 7.621 18.176 -24.240 1.00 85.31 100 ALA A CA 1
ATOM 825 C C . ALA A 1 100 ? 8.468 17.726 -25.447 1.00 85.31 100 ALA A C 1
ATOM 827 O O . ALA A 1 100 ? 9.637 18.093 -25.525 1.00 85.31 100 ALA A O 1
ATOM 828 N N . ARG A 1 101 ? 7.928 16.901 -26.357 1.00 85.56 101 ARG A N 1
ATOM 829 C CA . ARG A 1 101 ? 8.590 16.565 -27.632 1.00 85.56 101 ARG A CA 1
ATOM 830 C C . ARG A 1 101 ? 8.385 17.663 -28.660 1.00 85.56 101 ARG A C 1
ATOM 832 O O . ARG A 1 101 ? 9.337 18.003 -29.343 1.00 85.56 101 ARG A O 1
ATOM 839 N N . GLU A 1 102 ? 7.174 18.201 -28.732 1.00 86.19 102 GLU A N 1
ATOM 840 C CA . GLU A 1 102 ? 6.816 19.307 -29.624 1.00 86.19 102 GLU A CA 1
ATOM 841 C C . GLU A 1 102 ? 7.579 20.587 -29.266 1.00 86.19 102 GLU A C 1
ATOM 843 O O . GLU A 1 102 ? 8.049 21.264 -30.160 1.00 86.19 102 GLU A O 1
ATOM 848 N N . ALA A 1 103 ? 7.809 20.867 -27.980 1.00 81.69 103 ALA A N 1
ATOM 849 C CA . ALA A 1 103 ? 8.625 22.000 -27.528 1.00 81.69 103 ALA A CA 1
ATOM 850 C C . ALA A 1 103 ? 10.140 21.821 -27.747 1.00 81.69 103 ALA A C 1
ATOM 852 O O . ALA A 1 103 ? 10.917 22.740 -27.497 1.00 81.69 103 ALA A O 1
ATOM 853 N N . LYS A 1 104 ? 10.573 20.608 -28.107 1.00 77.75 104 LYS A N 1
ATOM 854 C CA . LYS A 1 104 ? 11.980 20.262 -28.352 1.00 77.75 104 LYS A CA 1
ATOM 855 C C . LYS A 1 104 ? 12.291 20.094 -29.841 1.00 77.75 104 LYS A C 1
ATOM 857 O O . LYS A 1 104 ? 13.464 19.931 -30.173 1.00 77.75 104 LYS A O 1
ATOM 862 N N . ALA A 1 105 ? 11.248 20.045 -30.669 1.00 64.50 105 ALA A N 1
ATOM 863 C CA . ALA A 1 105 ? 11.300 20.121 -32.122 1.00 64.50 105 ALA A CA 1
ATOM 864 C C . ALA A 1 105 ? 11.246 21.595 -32.538 1.00 64.50 105 ALA A C 1
ATOM 866 O O . ALA A 1 105 ? 11.884 21.913 -33.562 1.00 64.50 105 ALA A O 1
#

Radius of gyration: 25.67 Å; Cα contacts (8 Å, |Δi|>4): 4; chains: 1; bounding box: 86×38×53 Å

Sequence (105 aa):
MAESKNHTNHNQNRKAHQNGIKKPKEFRHESTLGMDPKFFFFYRIGKKDLRFSTLTIRNTAALSCYFTLVLVFLRNQWFCKKGNLKPVKQLTRAAEKKAAREAKA

Organism: NCBI:txid213953

Nearest PDB structures (foldseek):
  6ftg-assembly1_b  TM=6.071E-01  e=9.594E-04  Oryctolagus cuniculus
  5umd-assembly1_4  TM=6.425E-01  e=1.492E-03  Plasmodium falciparum 3D7
  6xu8-assembly1_Cb  TM=6.619E-01  e=3.112E-03  Drosophila melanogaster
  8btr-assembly1_Lc  TM=6.604E-01  e=3.274E-02  Giardia lamblia ATCC 50803
  6xu7-assembly1_Cb  TM=5.749E-01  e=1.009E-02  Drosophila melanogaster

Mean predicted aligned error: 16.82 Å

Foldseek 3Di:
DDDDDPDDPPCVVVVCPVVHDDDDDDDPDDDPPPQDPVVVVVVVVVVVVVPDDDPPDDPPVVVVVCVVVVVVVVVVVVVSVVVPDDPVVVVVVVVVVVVVVVVVD

Solvent-accessible surface area (backbone atoms only — not comparable to full-atom values): 6938 Å² total; per-residue (Å²): 135,85,87,77,87,91,78,83,70,87,60,53,62,60,58,49,53,73,78,48,83,76,77,84,85,87,63,101,70,76,79,75,78,90,55,59,68,70,59,52,50,54,53,52,51,61,62,57,59,75,76,65,89,73,93,85,71,70,92,64,76,47,63,68,61,46,50,60,55,49,51,53,50,51,51,50,54,48,53,69,58,56,76,75,59,58,69,72,63,48,54,54,55,48,51,55,52,49,52,58,48,60,77,72,105

pLDDT: mean 75.58, std 16.18, range [47.16, 97.19]